Protein AF-A0A2T0XH22-F1 (afdb_monomer_lite)

InterPro domains:
  IPR059483 Domain of unknown function DUF8439 [PF28557] (2-53)

pLDDT: mean 73.43, std 9.92, range [48.0, 83.75]

Secondary structure (DSSP, 8-state):
-GGGS--EEETTTEEEEEESSHHHHHHHHHHHHHHHHHHHHHS--TT-EEEEEE-----SS----SHHHHHHHHHHH-THHHHHHHHHT----

Organism: NCBI:txid989

Sequence (93 aa):
MLTAHSPRLKGDKVVVFPLKNETQEVELLKEKKGLFDFLKKELRNAKLSLETEYIREESGPQKAYTAADKYKVLAEKNPSLDKLRNMLNLDIE

Structure (mmCIF, N/CA/C/O backbone):
data_AF-A0A2T0XH22-F1
#
_entry.id   AF-A0A2T0XH22-F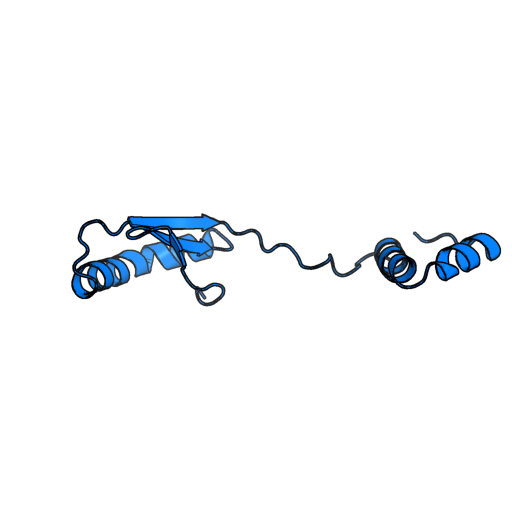1
#
loop_
_atom_site.group_PDB
_atom_site.id
_atom_site.type_symbol
_atom_site.label_atom_id
_atom_site.label_alt_id
_atom_site.label_comp_id
_atom_site.label_asym_id
_atom_site.label_entity_id
_atom_site.label_seq_id
_atom_site.pdbx_PDB_ins_code
_atom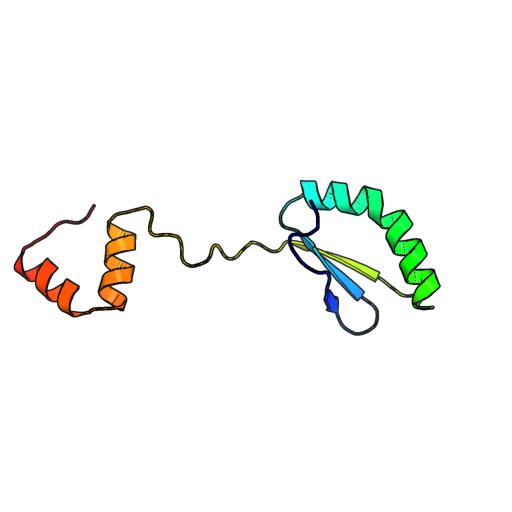_site.Cartn_x
_atom_site.Cartn_y
_atom_site.Cartn_z
_atom_site.occupancy
_atom_site.B_iso_or_equiv
_atom_site.auth_seq_id
_atom_site.auth_comp_id
_atom_site.auth_asym_id
_atom_site.auth_atom_id
_atom_site.pdbx_PDB_model_num
ATOM 1 N N . MET A 1 1 ? -0.015 12.372 -1.443 1.00 48.28 1 MET A N 1
ATOM 2 C CA . MET A 1 1 ? -1.409 12.254 -1.944 1.00 48.28 1 MET A CA 1
ATOM 3 C C . MET A 1 1 ? -1.802 10.784 -2.020 1.00 48.28 1 MET A C 1
ATOM 5 O O . MET A 1 1 ? -1.414 10.072 -2.945 1.00 48.28 1 MET A O 1
ATOM 9 N N . LEU A 1 2 ? -2.549 10.337 -1.010 1.00 56.28 2 LEU A N 1
ATOM 10 C CA . LEU A 1 2 ? -3.023 8.959 -0.804 1.00 56.28 2 LEU A CA 1
ATOM 11 C C . LEU A 1 2 ? -4.147 8.517 -1.764 1.00 56.28 2 LEU A C 1
ATOM 13 O O . LEU A 1 2 ? -4.571 7.371 -1.732 1.00 56.28 2 LEU A O 1
ATOM 17 N N . THR A 1 3 ? -4.619 9.397 -2.648 1.00 58.91 3 THR A N 1
ATOM 18 C CA . THR A 1 3 ? -5.713 9.147 -3.606 1.00 58.91 3 THR A CA 1
ATOM 19 C C . THR A 1 3 ? -5.361 8.208 -4.756 1.00 58.91 3 THR A C 1
ATOM 21 O O . THR A 1 3 ? -6.227 7.899 -5.568 1.00 58.91 3 THR A O 1
ATOM 24 N N . ALA A 1 4 ? -4.110 7.758 -4.861 1.00 61.75 4 ALA A N 1
ATOM 25 C CA . ALA A 1 4 ? -3.676 6.969 -6.007 1.00 61.75 4 ALA A CA 1
ATOM 26 C C . ALA A 1 4 ? -4.375 5.602 -6.103 1.00 61.75 4 ALA A C 1
ATOM 28 O O . ALA A 1 4 ? -4.545 5.098 -7.209 1.00 61.75 4 ALA A O 1
ATOM 29 N N . HIS A 1 5 ? -4.791 5.022 -4.972 1.00 69.19 5 HIS A N 1
ATOM 30 C CA . HIS A 1 5 ? -5.475 3.735 -4.945 1.00 69.19 5 HIS A CA 1
ATOM 31 C C . HIS A 1 5 ? -6.517 3.677 -3.830 1.00 69.19 5 HIS A C 1
ATOM 33 O O . HIS A 1 5 ? -6.257 4.068 -2.693 1.00 69.19 5 HIS A O 1
ATOM 39 N N . SER A 1 6 ? -7.702 3.159 -4.155 1.00 76.62 6 SER A N 1
ATOM 40 C CA . SER A 1 6 ? -8.767 2.967 -3.173 1.00 76.62 6 SER A CA 1
ATOM 41 C C . SER A 1 6 ? -8.436 1.803 -2.229 1.00 76.62 6 SER A C 1
ATOM 43 O O . SER A 1 6 ? -8.000 0.747 -2.707 1.00 76.62 6 SER A O 1
ATOM 45 N N . PRO A 1 7 ? -8.664 1.956 -0.911 1.00 80.19 7 PRO A N 1
ATOM 46 C CA . PRO A 1 7 ? -8.531 0.856 0.033 1.00 80.19 7 PRO A CA 1
ATOM 47 C C . PRO A 1 7 ? -9.515 -0.265 -0.300 1.00 80.19 7 PRO A C 1
ATOM 49 O O . PRO A 1 7 ? -10.608 -0.025 -0.818 1.00 80.19 7 PRO A O 1
ATOM 52 N N . ARG A 1 8 ? -9.122 -1.501 0.002 1.00 81.88 8 ARG A N 1
ATOM 53 C CA . ARG A 1 8 ? -9.908 -2.704 -0.295 1.00 81.88 8 ARG A CA 1
ATOM 54 C C . ARG A 1 8 ? -10.234 -3.448 0.987 1.00 81.88 8 ARG A C 1
ATOM 56 O O . ARG A 1 8 ? -9.425 -3.480 1.908 1.00 81.88 8 ARG A O 1
ATOM 63 N N . LEU A 1 9 ? -11.405 -4.072 1.040 1.00 81.38 9 LEU A N 1
ATOM 64 C CA . LEU A 1 9 ? -11.763 -4.952 2.144 1.00 81.38 9 LEU A CA 1
ATOM 65 C C . LEU A 1 9 ? -11.283 -6.373 1.824 1.00 81.38 9 LEU A C 1
ATOM 67 O O . LEU A 1 9 ? -11.680 -6.962 0.820 1.00 81.38 9 LEU A O 1
ATOM 71 N N . LYS A 1 10 ? -10.410 -6.913 2.671 1.00 80.06 10 LYS A N 1
ATOM 72 C CA . LYS A 1 10 ? -9.946 -8.297 2.631 1.00 80.06 10 LYS A CA 1
ATOM 73 C C . LYS A 1 10 ? -10.729 -9.097 3.671 1.00 80.06 10 LYS A C 1
ATOM 75 O O . LYS A 1 10 ? -10.556 -8.940 4.881 1.00 80.06 10 LYS A O 1
ATOM 80 N N . GLY A 1 11 ? -11.628 -9.947 3.185 1.00 77.56 11 GLY A N 1
ATOM 81 C CA . GLY A 1 11 ? -12.593 -10.641 4.035 1.00 77.56 11 GLY A CA 1
ATOM 82 C C . GLY A 1 11 ? -13.596 -9.658 4.636 1.00 77.56 11 GLY A C 1
ATOM 83 O O . GLY A 1 11 ? -14.152 -8.837 3.920 1.00 77.56 11 GLY A O 1
ATOM 84 N N . ASP A 1 12 ? -13.811 -9.747 5.949 1.00 74.19 12 ASP A N 1
ATOM 85 C CA . ASP A 1 12 ? -14.915 -9.048 6.627 1.00 74.19 12 ASP A CA 1
ATOM 86 C C . ASP A 1 12 ? -14.440 -7.996 7.651 1.00 74.19 12 ASP A C 1
ATOM 88 O O . ASP A 1 12 ? -15.217 -7.227 8.215 1.00 74.19 12 ASP A O 1
ATOM 92 N N . LYS A 1 13 ? -13.136 -7.991 7.962 1.00 77.88 13 LYS A N 1
ATOM 93 C CA . LYS A 1 13 ? -12.573 -7.212 9.084 1.00 77.88 13 LYS A CA 1
ATOM 94 C C . LYS A 1 13 ? -11.233 -6.560 8.781 1.00 77.88 13 LYS A C 1
ATOM 96 O O . LYS A 1 13 ? -10.726 -5.840 9.634 1.00 77.88 13 LYS A O 1
ATOM 101 N N . VAL A 1 14 ? -10.641 -6.811 7.618 1.00 81.38 14 VAL A N 1
ATOM 102 C CA . VAL A 1 14 ? -9.319 -6.282 7.283 1.00 81.38 14 VAL A CA 1
ATOM 103 C C . VAL A 1 14 ? -9.465 -5.290 6.148 1.00 81.38 14 VAL A C 1
ATOM 105 O O . VAL A 1 14 ? -9.924 -5.646 5.069 1.00 81.38 14 VAL A O 1
ATOM 108 N N . VAL A 1 15 ? -9.083 -4.041 6.386 1.00 82.25 15 VAL A N 1
ATOM 109 C CA . VAL A 1 15 ? -8.994 -3.026 5.338 1.00 82.25 15 VAL A CA 1
ATOM 110 C C . VAL A 1 15 ? -7.534 -2.926 4.920 1.00 82.25 15 VAL A C 1
ATOM 112 O O . VAL A 1 15 ? -6.653 -2.709 5.750 1.00 82.25 15 VAL A O 1
ATOM 115 N N . VAL A 1 16 ? -7.283 -3.109 3.632 1.00 83.75 16 VAL A N 1
ATOM 116 C CA . VAL A 1 16 ? -5.954 -3.067 3.029 1.00 83.75 16 VAL A CA 1
ATOM 117 C C . VAL A 1 16 ? -5.789 -1.739 2.307 1.00 83.75 16 VAL A C 1
ATOM 119 O O . VAL A 1 16 ? -6.612 -1.382 1.460 1.00 83.75 16 VAL A O 1
ATOM 122 N N . PHE A 1 17 ? -4.724 -1.015 2.643 1.00 83.62 17 PHE A N 1
ATOM 123 C CA . PHE A 1 17 ? -4.331 0.223 1.985 1.00 83.62 17 PHE A CA 1
ATOM 124 C C . PHE A 1 17 ? -3.188 -0.043 1.000 1.00 83.62 17 PHE A C 1
ATOM 126 O O . PHE A 1 17 ? -2.060 -0.279 1.433 1.00 83.62 17 PHE A O 1
ATOM 133 N N . PRO A 1 18 ? -3.471 -0.012 -0.310 1.00 81.69 18 PRO A N 1
ATOM 134 C CA . PRO A 1 18 ? -2.453 -0.127 -1.342 1.00 81.69 18 PRO A CA 1
ATOM 135 C C . PRO A 1 18 ? -1.566 1.130 -1.411 1.00 81.69 18 PRO A C 1
ATOM 137 O O . PRO A 1 18 ? -2.047 2.222 -1.723 1.00 81.69 18 PRO A O 1
ATOM 140 N N . LEU A 1 19 ? -0.266 0.977 -1.150 1.00 83.56 19 LEU A N 1
ATOM 141 C CA . LEU A 1 19 ? 0.734 2.051 -1.113 1.00 83.56 19 LEU A CA 1
ATOM 142 C C . LEU A 1 19 ? 1.807 1.860 -2.190 1.00 83.56 19 LEU A C 1
ATOM 144 O O . LEU A 1 19 ? 2.230 0.740 -2.464 1.00 83.56 19 LEU A O 1
ATOM 148 N N . LYS A 1 20 ? 2.279 2.966 -2.778 1.00 76.69 20 LYS A N 1
ATOM 149 C CA . LYS A 1 20 ? 3.344 2.977 -3.799 1.00 76.69 20 LYS A CA 1
ATOM 150 C C . LYS A 1 20 ? 4.747 3.117 -3.209 1.00 76.69 20 LYS A C 1
ATOM 152 O O . LYS A 1 20 ? 5.714 2.687 -3.828 1.00 76.69 20 LYS A O 1
ATOM 157 N N . ASN A 1 21 ? 4.880 3.789 -2.067 1.00 78.69 21 ASN A N 1
ATOM 158 C CA . ASN A 1 21 ? 6.169 4.079 -1.440 1.00 78.69 21 ASN A CA 1
ATOM 159 C C . ASN A 1 21 ? 6.033 4.345 0.068 1.00 78.69 21 ASN A C 1
ATOM 161 O O . ASN A 1 21 ? 4.935 4.575 0.577 1.00 78.69 21 ASN A O 1
ATOM 165 N N . GLU A 1 22 ? 7.170 4.357 0.765 1.00 79.75 22 GLU A N 1
ATOM 166 C CA . GLU A 1 22 ? 7.251 4.625 2.208 1.00 79.75 22 GLU A CA 1
ATOM 167 C C . GLU A 1 22 ? 6.754 6.031 2.579 1.00 79.75 22 GLU A C 1
ATOM 169 O O . GLU A 1 22 ? 6.194 6.237 3.652 1.00 79.75 22 GLU A O 1
ATOM 174 N N . THR A 1 23 ? 6.880 7.020 1.686 1.00 81.75 23 THR A N 1
ATOM 175 C CA . THR A 1 23 ? 6.357 8.374 1.936 1.00 81.75 23 THR A CA 1
ATOM 176 C C . THR A 1 23 ? 4.839 8.366 2.129 1.00 81.75 23 THR A C 1
ATOM 178 O O . THR A 1 23 ? 4.334 9.036 3.030 1.00 81.75 23 THR A O 1
ATOM 181 N N . GLN A 1 24 ? 4.109 7.581 1.328 1.00 79.38 24 GLN A N 1
ATOM 182 C CA . GLN A 1 24 ? 2.670 7.381 1.508 1.00 79.38 24 GLN A CA 1
ATOM 183 C C . GLN A 1 24 ? 2.355 6.597 2.785 1.00 79.38 24 GLN A C 1
ATOM 185 O O . GLN A 1 24 ? 1.337 6.870 3.412 1.00 79.38 24 GLN A O 1
ATOM 190 N N . GLU A 1 25 ? 3.216 5.668 3.208 1.00 80.81 25 GLU A N 1
ATOM 191 C CA . GLU A 1 25 ? 3.039 4.973 4.488 1.00 80.81 25 GLU A CA 1
ATOM 192 C C . GLU A 1 25 ? 3.143 5.942 5.668 1.00 80.81 25 GLU A C 1
ATOM 194 O O . GLU A 1 25 ? 2.270 5.952 6.533 1.00 80.81 25 GLU A O 1
ATOM 199 N N . VAL A 1 26 ? 4.152 6.812 5.679 1.00 81.12 26 VAL A N 1
ATOM 200 C CA . VAL A 1 26 ? 4.328 7.817 6.737 1.00 81.12 26 VAL A CA 1
ATOM 201 C C . VAL A 1 26 ? 3.159 8.808 6.766 1.00 81.12 26 VAL A C 1
ATOM 203 O O . VAL A 1 26 ? 2.682 9.164 7.844 1.00 81.12 26 VAL A O 1
ATOM 206 N N . GLU A 1 27 ? 2.675 9.243 5.598 1.00 81.75 27 GLU A N 1
ATOM 207 C CA . GLU A 1 27 ? 1.494 10.111 5.472 1.00 81.75 27 GLU A CA 1
ATOM 208 C C . GLU A 1 27 ? 0.234 9.400 5.997 1.00 81.75 27 GLU A C 1
ATOM 210 O O . GLU A 1 27 ? -0.502 9.960 6.812 1.00 81.75 27 GLU A O 1
ATOM 215 N N . LEU A 1 28 ? 0.034 8.131 5.619 1.00 79.62 28 LEU A N 1
ATOM 216 C CA . LEU A 1 28 ? -1.085 7.322 6.090 1.00 79.62 28 LEU A CA 1
ATOM 217 C C . LEU A 1 28 ? -1.018 7.112 7.600 1.00 79.62 28 LEU A C 1
ATOM 219 O O . LEU A 1 28 ? -2.025 7.304 8.258 1.00 79.62 28 LEU A O 1
ATOM 223 N N . LEU A 1 29 ? 0.131 6.741 8.169 1.00 78.44 29 LEU A N 1
ATOM 224 C CA . LEU A 1 29 ? 0.280 6.462 9.601 1.00 78.44 29 LEU A CA 1
ATOM 225 C C . LEU A 1 29 ? -0.017 7.684 10.480 1.00 78.44 29 LEU A C 1
ATOM 227 O O . LEU A 1 29 ? -0.574 7.513 11.567 1.00 78.44 29 LEU A O 1
ATOM 231 N N . LYS A 1 30 ? 0.303 8.898 10.011 1.00 81.62 30 LYS A N 1
ATOM 232 C CA . LYS A 1 30 ? -0.034 10.148 10.715 1.00 81.62 30 LYS A CA 1
ATOM 233 C C . LYS A 1 30 ? -1.546 10.350 10.830 1.00 81.62 30 LYS A C 1
ATOM 235 O O . LYS A 1 30 ? -2.040 10.635 11.917 1.00 81.62 30 LYS A O 1
ATOM 240 N N . GLU A 1 31 ? -2.276 10.124 9.741 1.00 77.00 31 GLU A N 1
ATOM 241 C CA . GLU A 1 31 ? -3.737 10.294 9.679 1.00 77.00 31 GLU A CA 1
ATOM 242 C C . GLU A 1 31 ? -4.513 9.033 10.123 1.00 77.00 31 GLU A C 1
ATOM 244 O O . GLU A 1 31 ? -5.692 9.093 10.487 1.00 77.00 31 GLU A O 1
ATOM 249 N N . LYS A 1 32 ? -3.843 7.869 10.156 1.00 73.38 32 LYS A N 1
ATOM 250 C CA . LYS A 1 32 ? -4.424 6.540 10.421 1.00 73.38 32 LYS A CA 1
ATOM 251 C C . LYS A 1 32 ? -5.155 6.506 11.746 1.00 73.38 32 LYS A C 1
ATOM 253 O O . LYS A 1 32 ? -6.188 5.857 11.832 1.00 73.38 32 LYS A O 1
ATOM 258 N N . LYS A 1 33 ? -4.640 7.181 12.775 1.00 72.75 33 LYS A N 1
ATOM 259 C CA . LYS A 1 33 ? -5.239 7.147 14.113 1.00 72.75 33 LYS A CA 1
ATOM 260 C C . LYS A 1 33 ? -6.662 7.718 14.107 1.00 72.75 33 LYS A C 1
ATOM 262 O O . LYS A 1 33 ? -7.586 7.026 14.520 1.00 72.75 33 LYS A O 1
ATOM 267 N N . GLY A 1 34 ? -6.847 8.920 13.558 1.00 78.06 34 GLY A N 1
ATOM 268 C CA . GLY A 1 34 ? -8.165 9.559 13.474 1.00 78.06 34 GLY A CA 1
ATOM 269 C C . GLY A 1 34 ? -9.124 8.806 12.551 1.00 78.06 34 GLY A C 1
ATOM 270 O O . GLY A 1 34 ? -10.276 8.562 12.912 1.00 78.06 34 GLY A O 1
ATOM 271 N N . LEU A 1 35 ? -8.626 8.358 11.395 1.00 77.31 35 LEU A N 1
ATOM 272 C CA . LEU A 1 35 ? -9.413 7.559 10.456 1.00 77.31 35 LEU A CA 1
ATOM 273 C C . LEU A 1 35 ? -9.864 6.225 11.073 1.00 77.31 35 LEU A C 1
ATOM 275 O O . LEU A 1 35 ? -11.003 5.802 10.892 1.00 77.31 35 LEU A O 1
ATOM 279 N N . PHE A 1 36 ? -8.986 5.557 11.820 1.00 76.12 36 PHE A N 1
ATOM 280 C CA . PHE A 1 36 ? -9.267 4.258 12.423 1.00 76.12 36 PHE A CA 1
ATOM 281 C C . PHE A 1 36 ? -10.257 4.350 13.578 1.00 76.12 36 PHE A C 1
ATOM 283 O O . PHE A 1 36 ? -11.148 3.507 13.681 1.00 76.12 36 PHE A O 1
ATOM 290 N N . ASP A 1 37 ? -10.133 5.381 14.413 1.00 77.00 37 ASP A N 1
ATOM 291 C CA . ASP A 1 37 ? -11.079 5.632 15.498 1.00 77.00 37 ASP A CA 1
ATOM 292 C C . ASP A 1 37 ? -12.481 5.924 14.942 1.00 77.00 37 ASP A C 1
ATOM 294 O O . AS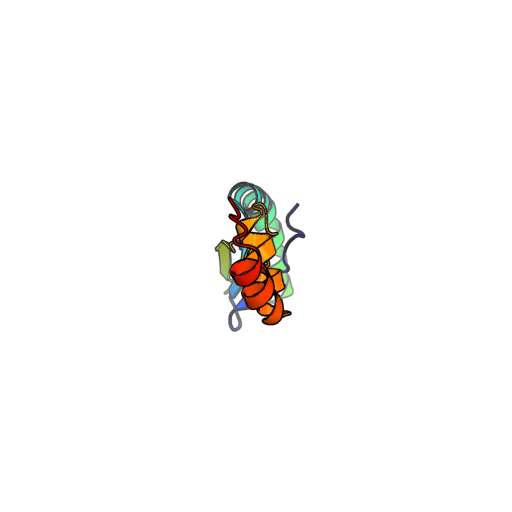P A 1 37 ? -13.474 5.396 15.450 1.00 77.00 37 ASP A O 1
ATOM 298 N N . PHE A 1 38 ? -12.564 6.673 13.836 1.00 79.62 38 PHE A N 1
ATOM 299 C CA . PHE A 1 38 ? -13.817 6.904 13.119 1.00 79.62 38 PHE A CA 1
ATOM 300 C C . PHE A 1 38 ? -14.403 5.606 12.542 1.00 79.62 38 PHE A C 1
ATOM 302 O O . PHE A 1 38 ? -15.549 5.266 12.833 1.00 79.62 38 PHE A O 1
ATOM 309 N N . LEU A 1 39 ? -13.615 4.835 11.785 1.00 75.62 39 LEU A N 1
ATOM 310 C CA . LEU A 1 39 ? -14.081 3.598 11.148 1.00 75.62 39 LEU A CA 1
ATOM 311 C C . LEU A 1 39 ? -14.528 2.543 12.167 1.00 75.62 39 LEU A C 1
ATOM 313 O O . LEU A 1 39 ? -15.543 1.881 11.960 1.00 75.62 39 LEU A O 1
ATOM 317 N N . LYS A 1 40 ? -13.816 2.399 13.292 1.00 75.25 40 LYS A N 1
ATOM 318 C CA . LYS A 1 40 ? -14.219 1.502 14.387 1.00 75.25 40 LYS A CA 1
ATOM 319 C C . LYS A 1 40 ? -15.566 1.886 14.984 1.00 75.25 40 LYS A C 1
ATOM 321 O O . LYS A 1 40 ? -16.366 1.001 15.296 1.00 75.25 40 LYS A O 1
ATOM 326 N N . LYS A 1 41 ? -15.795 3.190 15.165 1.00 79.56 41 LYS A N 1
ATOM 327 C CA . LYS A 1 41 ? -17.036 3.726 15.727 1.00 79.56 41 LYS A CA 1
ATOM 328 C C . LYS A 1 41 ? -18.207 3.526 14.767 1.00 79.56 41 LYS A C 1
ATOM 330 O O . LYS A 1 41 ? -19.249 3.035 15.194 1.00 79.56 41 LYS A O 1
ATOM 335 N N . GLU A 1 42 ? -18.010 3.846 13.492 1.00 78.12 42 GLU A N 1
ATOM 336 C CA . GLU A 1 42 ? -19.071 3.824 12.482 1.00 78.12 42 GLU A CA 1
ATOM 337 C C . GLU A 1 42 ? -19.462 2.397 12.082 1.00 78.12 42 GLU A C 1
ATOM 339 O O . GLU A 1 42 ? -20.640 2.049 12.047 1.00 78.12 42 GLU A O 1
ATOM 344 N N . LEU A 1 43 ? -18.476 1.521 11.871 1.00 72.62 43 LEU A N 1
ATOM 345 C CA . LEU A 1 43 ? -18.720 0.137 11.452 1.00 72.62 43 LEU A CA 1
ATOM 346 C C . LEU A 1 43 ? -19.148 -0.775 12.611 1.00 72.62 43 LEU A C 1
ATOM 348 O O . LEU A 1 43 ? -19.418 -1.954 12.384 1.00 72.62 43 LEU A O 1
ATOM 352 N N . ARG A 1 44 ? -19.158 -0.273 13.860 1.00 72.94 44 ARG A N 1
ATOM 353 C CA . ARG A 1 44 ? -19.383 -1.057 15.095 1.00 72.94 44 ARG A CA 1
ATOM 354 C C . ARG A 1 44 ? -18.548 -2.349 15.153 1.00 72.94 44 ARG A C 1
ATOM 356 O O . ARG A 1 44 ? -18.920 -3.323 15.805 1.00 72.94 44 ARG A O 1
ATOM 363 N N . ASN A 1 45 ? -17.400 -2.359 14.477 1.00 66.44 45 ASN A N 1
ATOM 364 C CA . ASN A 1 45 ? -16.561 -3.534 14.285 1.00 66.44 45 ASN A CA 1
ATOM 365 C C . ASN A 1 45 ? -15.234 -3.324 15.017 1.00 66.44 45 ASN A C 1
ATOM 367 O O . ASN A 1 45 ? -14.238 -2.873 14.454 1.00 66.44 45 ASN A O 1
ATOM 371 N N . ALA A 1 46 ? -15.221 -3.653 16.311 1.00 64.31 46 ALA A N 1
ATOM 372 C CA . ALA A 1 46 ? -14.057 -3.464 17.182 1.00 64.31 46 ALA A CA 1
ATOM 373 C C . ALA A 1 46 ? -12.824 -4.294 16.765 1.00 64.31 46 ALA A C 1
ATOM 375 O O . ALA A 1 46 ? -11.719 -4.033 17.237 1.00 64.31 46 ALA A O 1
ATOM 376 N N . LYS A 1 47 ? -13.010 -5.284 15.880 1.00 70.94 47 LYS A N 1
ATOM 377 C CA . LYS A 1 47 ? -11.960 -6.167 15.354 1.00 70.94 47 LYS A CA 1
ATOM 378 C C . LYS A 1 47 ? -11.414 -5.715 13.993 1.00 70.94 47 LYS A C 1
ATOM 380 O O . LYS A 1 47 ? -10.733 -6.504 13.344 1.00 70.94 47 LYS A O 1
ATOM 385 N N . LEU A 1 48 ? -11.718 -4.490 13.552 1.00 76.44 48 LEU A N 1
ATOM 386 C CA . LEU A 1 48 ? -11.174 -3.945 12.310 1.00 76.44 48 LEU A CA 1
ATOM 387 C C . LEU A 1 48 ? -9.637 -3.905 12.383 1.00 76.44 48 LEU A C 1
ATOM 389 O O . LEU A 1 48 ? -9.079 -3.294 13.295 1.00 76.44 48 LEU A O 1
ATOM 393 N N . SER A 1 49 ? -8.968 -4.544 11.427 1.00 76.50 49 SER A N 1
ATOM 394 C CA . SER A 1 49 ? -7.515 -4.499 11.242 1.00 76.50 49 SER A CA 1
ATOM 395 C C . SER A 1 49 ? -7.176 -3.702 9.985 1.00 76.50 49 SER A C 1
ATOM 397 O O . SER A 1 49 ? -7.918 -3.737 9.004 1.00 76.50 49 SER A O 1
ATOM 399 N N . LEU A 1 50 ? -6.063 -2.973 10.023 1.00 76.50 50 LEU A N 1
ATOM 400 C CA . LEU A 1 50 ? -5.569 -2.174 8.905 1.00 76.50 50 LEU A CA 1
ATOM 401 C C . LEU A 1 50 ? -4.202 -2.679 8.474 1.00 76.50 50 LEU A C 1
ATOM 403 O O . LEU A 1 50 ? -3.225 -2.485 9.204 1.00 76.50 50 LEU A O 1
ATOM 407 N N . GLU A 1 51 ? -4.148 -3.245 7.277 1.00 80.31 51 GLU A N 1
ATOM 408 C CA . GLU A 1 51 ? -2.924 -3.708 6.632 1.00 80.31 51 GLU A CA 1
ATOM 409 C C . GLU A 1 51 ? -2.495 -2.698 5.563 1.00 80.31 51 GLU A C 1
ATOM 411 O O . GLU A 1 51 ? -3.328 -2.106 4.873 1.00 80.31 51 GLU A O 1
ATOM 416 N N . THR A 1 52 ? -1.191 -2.471 5.443 1.00 80.38 52 THR A N 1
ATOM 417 C CA . THR A 1 52 ? -0.598 -1.750 4.316 1.00 80.38 52 THR A CA 1
ATOM 418 C C . THR A 1 52 ? -0.031 -2.777 3.351 1.00 80.38 52 THR A C 1
ATOM 420 O O . THR A 1 52 ? 0.613 -3.740 3.760 1.00 80.38 52 THR A O 1
ATOM 423 N N . GLU A 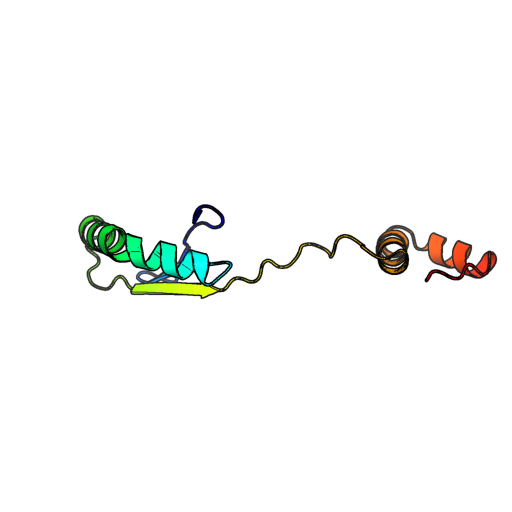1 53 ? -0.306 -2.601 2.064 1.00 82.06 53 GLU A N 1
ATOM 424 C CA . GLU A 1 53 ? 0.235 -3.464 1.021 1.00 82.06 53 GLU A CA 1
ATOM 425 C C . GLU A 1 53 ? 0.984 -2.607 0.015 1.00 82.06 53 GLU A C 1
ATOM 427 O O . GLU A 1 53 ? 0.427 -1.679 -0.572 1.00 82.06 53 GLU A O 1
ATOM 432 N N . TYR A 1 54 ? 2.259 -2.922 -0.180 1.00 79.88 54 TYR A N 1
ATOM 433 C CA . TYR A 1 54 ? 3.070 -2.270 -1.191 1.00 79.88 54 TYR A CA 1
ATOM 434 C C . TYR A 1 54 ? 2.723 -2.833 -2.558 1.00 79.88 54 TYR A C 1
ATOM 436 O O . TYR A 1 54 ? 3.151 -3.927 -2.926 1.00 79.88 54 TYR A O 1
ATOM 444 N N . ILE A 1 55 ? 1.971 -2.063 -3.330 1.00 76.88 55 ILE A N 1
ATOM 445 C CA . ILE A 1 55 ? 1.762 -2.361 -4.737 1.00 76.88 55 ILE A CA 1
ATOM 446 C C . ILE A 1 55 ? 2.867 -1.690 -5.529 1.00 76.88 55 ILE A C 1
ATOM 448 O O . ILE A 1 55 ? 2.971 -0.464 -5.615 1.00 76.88 55 ILE A O 1
ATOM 452 N N . ARG A 1 56 ? 3.681 -2.528 -6.163 1.00 64.69 56 ARG A N 1
ATOM 453 C CA . ARG A 1 56 ? 4.415 -2.085 -7.338 1.00 64.69 56 ARG A CA 1
ATOM 454 C C . ARG A 1 56 ? 3.357 -1.755 -8.375 1.00 64.69 56 ARG A C 1
ATOM 456 O O . ARG A 1 56 ? 2.532 -2.609 -8.692 1.00 64.69 56 ARG A O 1
ATOM 463 N N . GLU A 1 57 ? 3.352 -0.524 -8.874 1.00 58.84 57 GLU A N 1
ATOM 464 C CA . GLU A 1 57 ? 2.719 -0.303 -10.165 1.00 58.84 57 GLU A CA 1
ATOM 465 C C . GLU A 1 57 ? 3.381 -1.305 -11.104 1.00 58.84 57 GLU A C 1
ATOM 467 O O . GLU A 1 57 ? 4.596 -1.253 -11.312 1.00 58.84 57 GLU A O 1
ATOM 472 N N . GLU A 1 58 ? 2.604 -2.262 -11.613 1.00 51.56 58 GLU A N 1
ATOM 473 C CA . GLU A 1 58 ? 2.961 -2.885 -12.869 1.00 51.56 58 GLU A CA 1
ATOM 474 C C . GLU A 1 58 ? 3.087 -1.703 -13.811 1.00 51.56 58 GLU A C 1
ATOM 476 O O . GLU A 1 58 ? 2.098 -1.063 -14.174 1.00 51.56 58 GLU A O 1
ATOM 481 N N . SER A 1 59 ? 4.327 -1.314 -14.084 1.00 49.53 59 SER A N 1
ATOM 482 C CA . SER A 1 59 ? 4.651 -0.426 -15.173 1.00 49.53 59 SER A CA 1
ATOM 483 C C . SER A 1 59 ? 3.958 -1.036 -16.381 1.00 49.53 59 SER A C 1
ATOM 485 O O . SER A 1 59 ? 4.444 -2.026 -16.931 1.00 49.53 59 SER A O 1
ATOM 487 N N . GLY A 1 60 ? 2.773 -0.510 -16.718 1.00 49.56 60 GLY A N 1
ATOM 488 C CA . GLY A 1 60 ? 2.038 -0.888 -17.915 1.00 49.56 60 GLY A CA 1
ATOM 489 C C . GLY A 1 60 ? 3.010 -0.883 -19.088 1.00 49.56 60 GLY A C 1
ATOM 490 O O . GLY A 1 60 ? 3.985 -0.124 -19.028 1.00 49.56 60 GLY A O 1
ATOM 491 N N . PRO A 1 61 ? 2.774 -1.752 -20.090 1.00 48.00 61 PRO A N 1
ATOM 492 C CA . PRO A 1 61 ? 3.782 -2.290 -21.000 1.00 48.00 61 PRO A CA 1
ATOM 493 C C . PRO A 1 61 ? 4.860 -1.256 -21.238 1.00 48.00 61 PRO A C 1
ATOM 495 O O . PRO A 1 61 ? 4.575 -0.223 -21.849 1.00 48.00 61 PRO A O 1
ATOM 498 N N . GLN A 1 62 ? 6.014 -1.515 -20.610 1.00 50.97 62 GLN A N 1
ATOM 499 C CA . GLN A 1 62 ? 7.219 -0.698 -20.590 1.00 50.97 62 GLN A CA 1
ATOM 500 C C . GLN A 1 62 ? 7.240 0.136 -21.864 1.00 50.97 62 GLN A C 1
ATOM 502 O O . GLN A 1 62 ? 7.452 -0.418 -22.942 1.00 50.97 62 GLN A O 1
ATOM 507 N N . LYS A 1 63 ? 6.854 1.423 -21.763 1.00 50.81 63 LYS A N 1
ATOM 508 C CA . LYS A 1 63 ? 6.799 2.315 -22.928 1.00 50.81 63 LYS A CA 1
ATOM 509 C C . LYS A 1 63 ? 8.127 2.126 -23.620 1.00 50.81 63 LYS A C 1
ATOM 511 O O . LYS A 1 63 ? 9.138 2.413 -23.005 1.00 50.81 63 LYS A O 1
ATOM 516 N N . ALA A 1 64 ? 8.119 1.559 -24.815 1.00 50.91 64 ALA A N 1
ATOM 517 C CA . ALA A 1 64 ? 9.334 1.124 -25.465 1.00 50.91 64 ALA A CA 1
ATOM 518 C C . ALA A 1 64 ? 10.341 2.286 -25.534 1.00 50.91 64 ALA A C 1
ATOM 520 O O . ALA A 1 64 ? 10.155 3.230 -26.312 1.00 50.91 64 ALA A O 1
ATOM 521 N N . TYR A 1 65 ? 11.336 2.269 -24.644 1.00 55.16 65 TYR A N 1
ATOM 522 C CA . TYR A 1 65 ? 12.285 3.371 -24.476 1.00 55.16 65 TYR A CA 1
ATOM 523 C C . TYR A 1 65 ? 13.436 3.223 -25.477 1.00 55.16 65 TYR A C 1
ATOM 525 O O . TYR A 1 65 ? 13.972 4.230 -25.934 1.00 55.16 65 TYR A O 1
ATOM 533 N N . THR A 1 66 ? 13.746 1.990 -25.887 1.00 66.38 66 THR A N 1
ATOM 534 C CA . THR A 1 66 ? 14.754 1.660 -26.902 1.00 66.38 66 THR A CA 1
ATOM 535 C C . THR A 1 66 ? 14.106 1.380 -28.261 1.00 66.38 66 THR A C 1
ATOM 537 O O . THR A 1 66 ? 12.910 1.075 -28.359 1.00 66.38 66 THR A O 1
ATOM 540 N N . ALA A 1 67 ? 14.881 1.505 -29.342 1.00 68.25 67 ALA A N 1
ATOM 541 C CA . ALA A 1 67 ? 14.399 1.159 -30.678 1.00 68.25 67 ALA A CA 1
ATOM 542 C C . ALA A 1 67 ? 14.051 -0.339 -30.774 1.00 68.25 67 ALA A C 1
ATOM 544 O O . ALA A 1 67 ? 13.047 -0.689 -31.400 1.00 68.25 67 ALA A O 1
ATOM 545 N N . ALA A 1 68 ? 14.795 -1.194 -30.062 1.00 70.69 68 ALA A N 1
ATOM 546 C CA . ALA A 1 68 ? 14.530 -2.625 -29.931 1.00 70.69 68 ALA A CA 1
ATOM 547 C C . ALA A 1 68 ? 13.153 -2.938 -29.311 1.00 70.69 68 ALA A C 1
ATOM 549 O O . ALA A 1 68 ? 12.401 -3.754 -29.850 1.00 70.69 68 ALA A O 1
ATOM 550 N N . ASP A 1 69 ? 12.766 -2.249 -28.234 1.00 68.00 69 ASP A N 1
ATOM 551 C CA . ASP A 1 69 ? 11.454 -2.459 -27.610 1.00 68.00 69 ASP A CA 1
ATOM 552 C C . ASP A 1 69 ? 10.315 -2.012 -28.541 1.00 68.00 69 ASP A C 1
ATOM 554 O O . ASP A 1 69 ? 9.272 -2.667 -28.629 1.00 68.00 69 ASP A O 1
ATOM 558 N N . LYS A 1 70 ? 10.515 -0.909 -29.284 1.00 74.56 70 LYS A N 1
ATOM 559 C CA . LYS A 1 70 ? 9.509 -0.391 -30.230 1.00 74.56 70 LYS A CA 1
ATOM 560 C C . LYS A 1 70 ? 9.324 -1.378 -31.369 1.00 74.56 70 LYS A C 1
ATOM 562 O O . LYS A 1 70 ? 8.190 -1.657 -31.752 1.00 74.56 70 LYS A O 1
ATOM 567 N N . TYR A 1 71 ? 10.431 -1.923 -31.872 1.00 78.06 71 TYR A N 1
ATOM 568 C CA . TYR A 1 71 ? 10.417 -2.969 -32.882 1.00 78.06 71 TYR A CA 1
ATOM 569 C C . TYR A 1 71 ? 9.630 -4.186 -32.408 1.00 78.06 71 TYR A C 1
ATOM 571 O O . TYR A 1 71 ? 8.740 -4.635 -33.121 1.00 78.06 71 TYR A O 1
ATOM 579 N N . LYS A 1 72 ? 9.887 -4.670 -31.189 1.00 76.00 72 LYS A N 1
ATOM 580 C CA . LYS A 1 72 ? 9.207 -5.846 -30.640 1.00 76.00 72 LYS A CA 1
ATOM 581 C C . LYS A 1 72 ? 7.689 -5.659 -30.571 1.00 76.00 72 LYS A C 1
ATOM 583 O O . LYS A 1 72 ? 6.947 -6.504 -31.061 1.00 76.00 72 LYS A O 1
ATOM 588 N N . VAL A 1 73 ? 7.224 -4.515 -30.064 1.00 78.75 73 VAL A N 1
ATOM 589 C CA . VAL A 1 73 ? 5.785 -4.192 -30.000 1.00 78.75 73 VAL A CA 1
ATOM 590 C C . VAL A 1 73 ? 5.159 -4.078 -31.395 1.00 78.75 73 VAL A C 1
ATOM 592 O O . VAL A 1 73 ? 4.003 -4.453 -31.600 1.00 78.75 73 VAL A O 1
ATOM 595 N N . LEU A 1 74 ? 5.896 -3.538 -32.368 1.00 77.56 74 LEU A N 1
ATOM 596 C CA . LEU A 1 74 ? 5.418 -3.421 -33.745 1.00 77.56 74 LEU A CA 1
ATOM 597 C C . LEU A 1 74 ? 5.393 -4.784 -34.452 1.00 77.56 74 LEU A C 1
ATOM 599 O O . LEU A 1 74 ? 4.424 -5.072 -35.152 1.00 77.56 74 LEU A O 1
ATOM 603 N N . ALA A 1 75 ? 6.398 -5.632 -34.229 1.00 79.75 75 ALA A N 1
ATOM 604 C CA . ALA A 1 75 ? 6.490 -6.983 -34.776 1.00 79.75 75 ALA A CA 1
ATOM 605 C C . ALA A 1 75 ? 5.388 -7.902 -34.224 1.00 79.75 75 ALA A C 1
ATOM 607 O O . ALA A 1 75 ? 4.762 -8.628 -34.993 1.00 79.75 75 ALA A O 1
ATOM 608 N N . GLU A 1 76 ? 5.059 -7.794 -32.929 1.00 78.50 76 GLU A N 1
ATOM 609 C CA . GLU A 1 76 ? 3.920 -8.504 -32.321 1.00 78.50 76 GLU A CA 1
ATOM 610 C C . GLU A 1 76 ? 2.582 -8.140 -32.987 1.00 78.50 76 GLU A C 1
ATOM 612 O O . GLU A 1 76 ? 1.699 -8.987 -33.120 1.00 78.50 76 GLU A O 1
ATOM 617 N N . LYS A 1 77 ? 2.428 -6.892 -33.449 1.00 81.50 77 LYS A N 1
ATOM 618 C CA . LYS A 1 77 ? 1.227 -6.436 -34.170 1.00 81.50 77 LYS A CA 1
ATOM 619 C C . LYS A 1 77 ? 1.261 -6.745 -35.667 1.00 81.50 77 LYS A C 1
ATOM 621 O O . LYS A 1 77 ? 0.202 -6.888 -36.273 1.00 81.50 77 LYS A O 1
ATOM 626 N N . ASN A 1 78 ? 2.444 -6.812 -36.278 1.00 83.38 78 ASN A N 1
ATOM 627 C CA . ASN A 1 78 ? 2.617 -7.093 -37.700 1.00 83.38 78 ASN A CA 1
ATOM 628 C C . ASN A 1 78 ? 3.864 -7.965 -37.956 1.00 83.38 78 ASN A C 1
ATOM 630 O O . ASN A 1 78 ? 4.960 -7.428 -38.141 1.00 83.38 78 ASN A O 1
ATOM 634 N N . PRO A 1 79 ? 3.691 -9.292 -38.107 1.00 81.31 79 PRO A N 1
ATOM 635 C CA . PRO A 1 79 ? 4.785 -10.231 -38.380 1.00 81.31 79 PRO A CA 1
ATOM 636 C C . PRO A 1 79 ? 5.528 -9.974 -39.702 1.00 81.31 79 PRO A C 1
ATOM 638 O O . PRO A 1 79 ? 6.608 -10.510 -39.940 1.00 81.31 79 PRO A O 1
ATOM 641 N N . SER A 1 80 ? 4.965 -9.159 -40.601 1.00 81.94 80 SER A N 1
ATOM 642 C CA . SER A 1 80 ? 5.632 -8.783 -41.855 1.00 81.94 80 SER A CA 1
ATOM 643 C C . SER A 1 80 ? 6.839 -7.868 -41.625 1.00 81.94 80 SER A C 1
ATOM 645 O O . SER A 1 80 ? 7.686 -7.750 -42.509 1.00 81.94 80 SER A O 1
ATOM 647 N N . LEU A 1 81 ? 6.946 -7.250 -40.444 1.00 80.38 81 LEU A N 1
ATOM 648 C CA . LEU A 1 81 ? 8.098 -6.434 -40.066 1.00 80.38 81 LEU A CA 1
ATOM 649 C C . LEU A 1 81 ? 9.374 -7.264 -39.900 1.00 80.38 81 LEU A C 1
ATOM 651 O O . LEU A 1 81 ? 10.430 -6.795 -40.315 1.00 80.38 81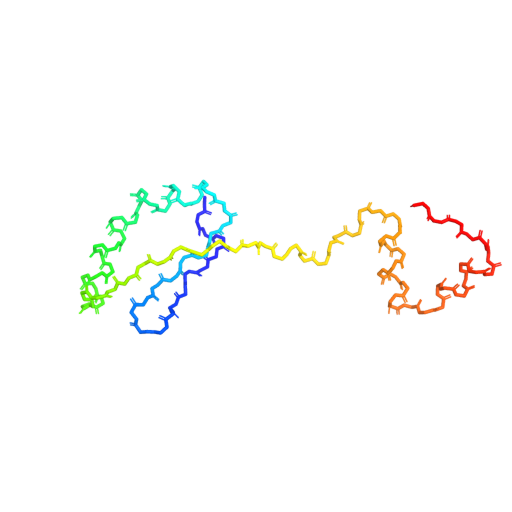 LEU A O 1
ATOM 655 N N . ASP A 1 82 ? 9.281 -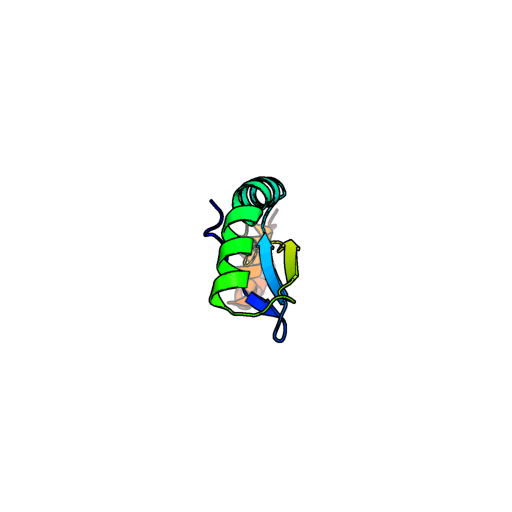8.508 -39.418 1.00 78.06 82 ASP A N 1
ATOM 656 C CA . ASP A 1 82 ? 10.438 -9.415 -39.357 1.00 78.06 82 ASP A CA 1
ATOM 657 C C . ASP A 1 82 ? 10.957 -9.763 -40.752 1.00 78.06 82 ASP A C 1
ATOM 659 O O . ASP A 1 82 ? 12.163 -9.792 -40.996 1.00 78.06 82 ASP A O 1
ATOM 663 N N . LYS A 1 83 ? 10.047 -9.964 -41.710 1.00 79.44 83 LYS A N 1
ATOM 664 C CA . LYS A 1 83 ? 10.421 -10.227 -43.106 1.00 79.44 83 LYS A CA 1
ATOM 665 C C . LYS A 1 83 ? 11.125 -9.026 -43.727 1.00 79.44 83 LYS A C 1
ATOM 667 O O . LYS A 1 83 ? 12.140 -9.199 -44.392 1.00 79.44 83 LYS A O 1
ATOM 672 N N . LEU A 1 84 ? 10.607 -7.823 -43.485 1.00 82.19 84 LEU A N 1
ATOM 673 C CA . LEU A 1 84 ? 11.200 -6.584 -43.981 1.00 82.19 84 LEU A CA 1
ATOM 674 C C . LEU A 1 84 ? 12.582 -6.334 -43.364 1.00 82.19 84 LEU A C 1
ATOM 676 O O . LEU A 1 84 ? 13.516 -6.002 -44.090 1.00 82.19 84 LEU A O 1
ATOM 680 N N . ARG A 1 85 ? 12.731 -6.552 -42.051 1.00 78.19 85 ARG A N 1
ATOM 681 C CA . ARG A 1 85 ? 14.015 -6.425 -41.350 1.00 78.19 85 ARG A CA 1
ATOM 682 C C . ARG A 1 85 ? 15.058 -7.380 -41.919 1.00 78.19 85 ARG A C 1
ATOM 684 O O . ARG A 1 85 ? 16.157 -6.943 -42.245 1.00 78.19 85 ARG A O 1
ATOM 691 N N . ASN A 1 86 ? 14.696 -8.652 -42.076 1.00 78.00 86 ASN A N 1
ATOM 692 C CA . ASN A 1 86 ? 15.603 -9.676 -42.591 1.00 78.00 86 ASN A CA 1
ATOM 693 C C . ASN A 1 86 ? 15.979 -9.425 -44.057 1.00 78.00 86 ASN A C 1
ATOM 695 O O . ASN A 1 86 ? 17.119 -9.647 -44.445 1.00 78.00 86 ASN A O 1
ATOM 699 N N . MET A 1 87 ? 15.041 -8.935 -44.872 1.00 79.44 87 MET A N 1
ATOM 700 C CA . MET A 1 87 ? 15.288 -8.666 -46.291 1.00 79.44 87 MET A CA 1
ATOM 701 C C . MET A 1 87 ? 16.165 -7.428 -46.519 1.00 79.44 87 MET A C 1
ATOM 703 O O . MET A 1 87 ? 16.887 -7.368 -47.510 1.00 79.44 87 MET A O 1
ATOM 707 N N . LEU A 1 88 ? 16.108 -6.454 -45.608 1.00 79.69 88 LEU A N 1
ATOM 708 C CA . LEU A 1 88 ? 16.880 -5.211 -45.680 1.00 79.69 88 LEU A CA 1
ATOM 709 C C . LEU A 1 88 ? 18.130 -5.210 -44.783 1.00 79.69 88 LEU A C 1
ATOM 711 O O . LEU A 1 88 ? 18.843 -4.212 -44.754 1.00 79.69 88 LEU A O 1
ATOM 715 N N . ASN A 1 89 ? 18.391 -6.311 -44.070 1.00 73.06 89 ASN A N 1
ATOM 716 C CA . ASN A 1 89 ? 19.511 -6.495 -43.144 1.00 73.06 89 ASN A CA 1
ATOM 717 C C . ASN A 1 89 ? 19.677 -5.331 -42.144 1.00 73.06 89 ASN A C 1
ATOM 719 O O . ASN A 1 89 ? 20.774 -4.812 -41.948 1.00 73.06 89 ASN A O 1
ATOM 723 N N . LEU A 1 90 ? 18.561 -4.876 -41.562 1.00 74.06 90 LEU A N 1
ATOM 724 C CA . LEU A 1 90 ? 18.543 -3.721 -40.660 1.00 74.06 90 LEU A CA 1
ATOM 725 C C . LEU A 1 90 ? 18.957 -4.133 -39.239 1.00 74.06 90 LEU A C 1
ATOM 727 O O . LEU A 1 90 ? 18.219 -4.854 -38.550 1.00 74.06 90 LEU A O 1
ATOM 731 N N . ASP A 1 91 ? 20.108 -3.631 -38.793 1.00 63.25 91 ASP A N 1
ATOM 732 C CA . ASP A 1 91 ? 20.525 -3.684 -37.392 1.00 63.25 91 ASP A CA 1
ATOM 733 C C . ASP A 1 91 ? 19.764 -2.630 -36.582 1.00 63.25 91 ASP A C 1
ATOM 735 O O . ASP A 1 91 ? 19.706 -1.452 -36.936 1.00 63.25 91 ASP A O 1
ATOM 739 N N . ILE A 1 92 ? 19.126 -3.083 -35.506 1.00 61.09 92 ILE A N 1
ATOM 740 C CA . ILE A 1 92 ? 18.395 -2.239 -34.562 1.00 61.09 92 ILE A CA 1
ATOM 741 C C . ILE A 1 92 ? 19.183 -2.324 -33.257 1.00 61.09 92 ILE A C 1
ATOM 743 O O . ILE A 1 92 ? 19.177 -3.388 -32.637 1.00 61.09 92 ILE A O 1
ATOM 747 N N . GLU A 1 93 ? 19.879 -1.246 -32.885 1.00 51.38 93 GLU A N 1
ATOM 748 C CA . GLU A 1 93 ? 20.474 -1.079 -31.546 1.00 51.38 93 GLU A CA 1
ATOM 749 C C . GLU A 1 93 ? 19.407 -0.759 -30.484 1.00 51.38 93 GLU A C 1
ATOM 751 O O . GLU A 1 93 ? 18.495 0.067 -30.746 1.00 51.38 93 GLU A O 1
#

Foldseek 3Di:
DQPPDDWDDDPDAEIEREDADVVSVVVCVVCVVVVVVVCCVVVVRVRHHYHYDYDDPPPPQVPQPAQVSVLVVVCVVPVVSVVVCVVVVDDGD

Radius of gyration: 23.3 Å; chains: 1; bounding box: 40×23×64 Å